Protein AF-A0A2X3EPP3-F1 (afdb_monomer_lite)

Sequence (94 aa):
MSPAVVSGINAIHWMENLIENHGPEALREASIYLEDIDPLMVKCCMIQLFHYFESRNTTPKTLSIVGIDTLSRRTKNIAYYAEKPPATAATVAA

pLDDT: mean 72.3, std 20.87, range [25.69, 92.75]

Structure (mmCIF, N/CA/C/O backbone):
data_AF-A0A2X3EPP3-F1
#
_entry.id   AF-A0A2X3EPP3-F1
#
loop_
_atom_site.group_PDB
_atom_site.id
_atom_site.type_symbol
_atom_site.label_atom_id
_atom_site.label_alt_id
_atom_site.label_comp_id
_atom_site.label_asym_id
_atom_site.label_entity_id
_atom_site.label_seq_id
_atom_site.pdbx_PDB_ins_code
_atom_site.Cartn_x
_atom_site.Cartn_y
_atom_site.Cartn_z
_atom_site.occupancy
_atom_site.B_iso_or_equiv
_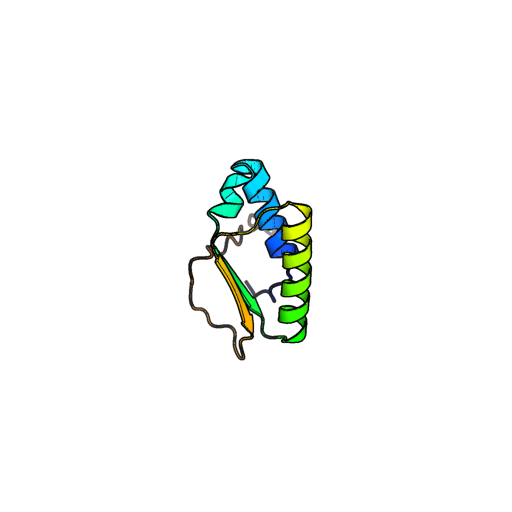atom_site.auth_seq_id
_atom_site.auth_comp_id
_atom_site.auth_asym_id
_atom_site.auth_atom_id
_atom_site.pdbx_PDB_model_num
ATOM 1 N N . MET A 1 1 ? -4.609 9.233 -20.147 1.00 29.89 1 MET A N 1
ATOM 2 C CA . MET A 1 1 ? -3.914 9.708 -18.936 1.00 29.89 1 MET A CA 1
ATOM 3 C C . MET A 1 1 ? -2.836 8.691 -18.611 1.00 29.89 1 MET A C 1
ATOM 5 O O . MET A 1 1 ? -3.131 7.503 -18.664 1.00 29.89 1 MET A O 1
ATOM 9 N N . SER A 1 2 ? -1.598 9.154 -18.455 1.00 25.69 2 SER A N 1
ATOM 10 C CA . SER A 1 2 ? -0.389 8.329 -18.375 1.00 25.69 2 SER A CA 1
ATOM 11 C C . SER A 1 2 ? -0.449 7.329 -17.212 1.00 25.69 2 SER A C 1
ATOM 13 O O . SER A 1 2 ? -0.961 7.693 -16.155 1.00 25.69 2 SER A O 1
ATOM 15 N N . PRO A 1 3 ? 0.071 6.103 -17.374 1.00 29.47 3 PRO A N 1
ATOM 16 C CA . PRO A 1 3 ? 0.311 5.195 -16.258 1.00 29.47 3 PRO A CA 1
ATOM 17 C C . PRO A 1 3 ? 1.194 5.909 -15.230 1.00 29.47 3 PRO A C 1
ATOM 19 O O . PRO A 1 3 ? 2.310 6.315 -15.551 1.00 29.47 3 PRO A O 1
ATOM 22 N N . ALA A 1 4 ? 0.664 6.161 -14.037 1.00 43.31 4 ALA A N 1
ATOM 23 C CA . ALA A 1 4 ? 1.428 6.798 -12.979 1.00 43.31 4 ALA A CA 1
ATOM 24 C C . ALA A 1 4 ? 2.158 5.708 -12.191 1.00 43.31 4 ALA A C 1
ATOM 26 O O . ALA A 1 4 ? 1.518 4.825 -11.627 1.00 43.31 4 ALA A O 1
ATOM 27 N N . VAL A 1 5 ? 3.488 5.799 -12.190 1.00 49.69 5 VAL A N 1
ATOM 28 C CA . VAL A 1 5 ? 4.405 5.192 -11.215 1.00 49.69 5 VAL A CA 1
ATOM 29 C C . VAL A 1 5 ? 3.766 5.295 -9.826 1.00 49.69 5 VAL A C 1
ATOM 31 O O . VAL A 1 5 ? 3.383 6.387 -9.387 1.00 49.69 5 VAL A O 1
ATOM 34 N N . VAL A 1 6 ? 3.549 4.154 -9.179 1.00 54.28 6 VAL A N 1
ATOM 35 C CA . VAL A 1 6 ? 2.812 4.075 -7.923 1.00 54.28 6 VAL A CA 1
ATOM 36 C C . VAL A 1 6 ? 3.743 4.477 -6.788 1.00 54.28 6 VAL A C 1
ATOM 38 O O . VAL A 1 6 ? 4.508 3.687 -6.248 1.00 54.28 6 VAL A O 1
ATOM 41 N N . SER A 1 7 ? 3.647 5.739 -6.383 1.00 68.62 7 SER A N 1
ATOM 42 C CA . SER A 1 7 ? 4.281 6.204 -5.153 1.00 68.62 7 SER A CA 1
ATOM 43 C C . SER A 1 7 ? 3.444 5.790 -3.939 1.00 68.62 7 SER A C 1
ATOM 45 O O . SER A 1 7 ? 2.229 6.014 -3.922 1.00 68.62 7 SER A O 1
ATOM 47 N N . GLY A 1 8 ? 4.082 5.240 -2.899 1.00 75.38 8 GLY A N 1
ATOM 48 C CA . GLY A 1 8 ? 3.408 4.823 -1.663 1.00 75.38 8 GLY A CA 1
ATOM 49 C C . GLY A 1 8 ? 2.619 5.947 -0.987 1.00 75.38 8 GLY A C 1
ATOM 50 O O . GLY A 1 8 ? 1.609 5.680 -0.341 1.00 75.38 8 GLY A O 1
ATOM 51 N N . ILE A 1 9 ? 2.980 7.212 -1.228 1.00 82.25 9 ILE A N 1
ATOM 52 C CA . ILE A 1 9 ? 2.222 8.372 -0.739 1.00 82.25 9 ILE A CA 1
ATOM 53 C C . ILE A 1 9 ? 0.801 8.460 -1.316 1.00 82.25 9 ILE A C 1
ATOM 55 O O . ILE A 1 9 ? -0.128 8.834 -0.607 1.00 82.25 9 ILE A O 1
ATOM 59 N N . ASN A 1 10 ? 0.600 8.070 -2.579 1.00 83.25 10 ASN A N 1
ATOM 60 C CA . ASN A 1 10 ? -0.722 8.110 -3.207 1.00 83.25 10 ASN A CA 1
ATOM 61 C C . ASN A 1 10 ? -1.639 7.048 -2.599 1.00 83.25 10 ASN A C 1
ATOM 63 O O . ASN A 1 10 ? -2.819 7.304 -2.371 1.00 83.25 10 ASN A O 1
ATOM 67 N N . ALA A 1 11 ? -1.080 5.874 -2.299 1.00 84.94 11 ALA A N 1
ATOM 68 C CA . ALA A 1 11 ? -1.798 4.833 -1.578 1.00 84.94 11 ALA A CA 1
ATOM 69 C C . ALA A 1 11 ? -2.160 5.297 -0.158 1.00 84.94 11 ALA A C 1
ATOM 71 O O . ALA A 1 11 ? -3.288 5.082 0.272 1.00 84.94 11 ALA A O 1
ATOM 72 N N . ILE A 1 12 ? -1.255 5.996 0.537 1.00 89.94 12 ILE A N 1
ATOM 73 C CA . ILE A 1 12 ? -1.532 6.573 1.861 1.00 89.94 12 ILE A CA 1
ATOM 74 C C . ILE A 1 12 ? -2.672 7.590 1.802 1.00 89.94 12 ILE A C 1
ATOM 76 O O . ILE A 1 12 ? -3.617 7.460 2.569 1.00 89.94 12 ILE A O 1
ATOM 80 N N . HIS A 1 13 ? -2.649 8.542 0.867 1.00 89.38 13 HIS A N 1
ATOM 81 C CA . HIS A 1 13 ? -3.746 9.508 0.727 1.00 89.38 13 HIS A CA 1
ATOM 82 C C . HIS A 1 13 ? -5.094 8.834 0.446 1.00 89.38 13 HIS A C 1
ATOM 84 O O . HIS 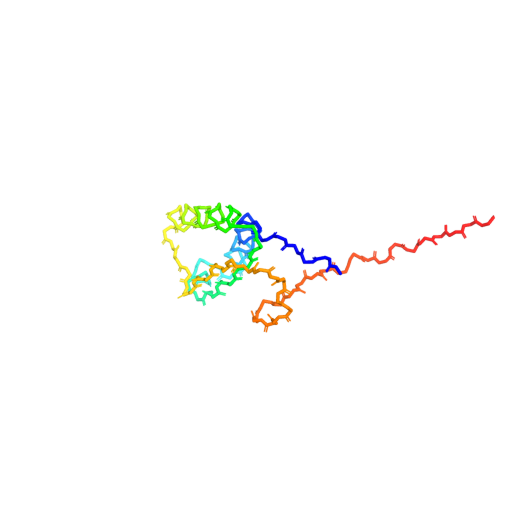A 1 13 ? -6.116 9.238 0.993 1.00 89.38 13 HIS A O 1
ATOM 90 N N . TRP A 1 14 ? -5.109 7.782 -0.376 1.00 89.06 14 TRP A N 1
ATOM 91 C CA . TRP A 1 14 ? -6.326 7.008 -0.600 1.00 89.06 14 TRP A CA 1
ATOM 92 C C . TRP A 1 14 ? -6.819 6.320 0.684 1.00 89.06 14 TRP A C 1
ATOM 94 O O . TRP A 1 14 ? -8.016 6.346 0.963 1.00 89.06 14 TRP A O 1
ATOM 104 N N . MET A 1 15 ? -5.914 5.747 1.486 1.00 89.19 15 MET A N 1
ATOM 105 C CA . MET A 1 15 ? -6.262 5.117 2.766 1.00 89.19 15 MET A CA 1
ATOM 106 C C . MET A 1 15 ? -6.758 6.130 3.801 1.00 89.19 15 MET A C 1
ATOM 108 O O . MET A 1 15 ? -7.717 5.837 4.506 1.00 89.19 15 MET A O 1
ATOM 112 N N . GLU A 1 16 ? -6.160 7.320 3.867 1.00 91.00 16 GLU A N 1
ATOM 113 C CA . GLU A 1 16 ? -6.649 8.413 4.716 1.00 91.00 16 GLU A CA 1
ATOM 114 C C . GLU A 1 16 ? -8.082 8.788 4.350 1.00 91.00 16 GLU A C 1
ATOM 116 O O . GLU A 1 16 ? -8.962 8.734 5.203 1.00 91.00 16 GLU A O 1
ATOM 121 N N . ASN A 1 17 ? -8.349 9.026 3.064 1.00 90.56 17 ASN A N 1
ATOM 122 C CA . ASN A 1 17 ? -9.701 9.317 2.592 1.00 90.56 17 ASN A CA 1
ATOM 123 C C . ASN A 1 17 ? -10.677 8.170 2.904 1.00 90.56 17 ASN A C 1
ATOM 125 O O . ASN A 1 17 ? -11.837 8.412 3.236 1.00 90.56 17 ASN A O 1
ATOM 129 N N . LEU A 1 18 ? -10.241 6.912 2.800 1.00 88.19 18 LEU A N 1
ATOM 130 C CA . LEU A 1 18 ? -11.069 5.758 3.154 1.00 88.19 18 LEU A CA 1
ATOM 131 C C . LEU A 1 18 ? -11.434 5.776 4.647 1.00 88.19 18 LEU A C 1
ATOM 133 O O . LEU A 1 18 ? -12.599 5.583 4.992 1.00 88.19 18 LEU A O 1
ATOM 137 N N . ILE A 1 19 ? -10.457 6.033 5.518 1.00 90.12 19 ILE A N 1
ATOM 138 C CA . ILE A 1 19 ? -10.655 6.099 6.970 1.00 90.12 19 ILE A CA 1
ATOM 139 C C . ILE A 1 19 ? -11.542 7.287 7.346 1.00 90.12 19 ILE A C 1
ATOM 141 O O . ILE A 1 19 ? -12.432 7.134 8.180 1.00 90.12 19 ILE A O 1
ATOM 145 N N . GLU A 1 20 ? -11.333 8.451 6.736 1.00 92.75 20 GLU A N 1
ATOM 146 C CA . GLU A 1 20 ? -12.138 9.649 6.988 1.00 92.75 20 GLU A CA 1
ATOM 147 C C . GLU A 1 20 ? -13.617 9.429 6.645 1.00 92.75 20 GLU A C 1
ATOM 149 O O . GLU A 1 20 ? -14.493 9.854 7.395 1.00 92.75 20 GLU A O 1
ATOM 154 N N . ASN A 1 21 ? -13.904 8.721 5.548 1.00 91.88 21 ASN A N 1
ATOM 155 C CA . ASN A 1 21 ? -15.274 8.530 5.065 1.00 91.88 21 ASN A CA 1
ATOM 156 C C . ASN A 1 21 ? -15.990 7.312 5.669 1.00 91.88 21 ASN A C 1
ATOM 158 O O . ASN A 1 21 ? -17.213 7.327 5.811 1.00 91.88 21 ASN A O 1
ATOM 162 N N . HIS A 1 22 ? -15.258 6.245 6.001 1.00 90.75 22 HIS A N 1
ATOM 163 C CA . HIS A 1 22 ? -15.841 4.949 6.381 1.00 90.75 22 HIS A CA 1
ATOM 164 C C . HIS A 1 22 ? -15.354 4.418 7.736 1.00 90.75 22 HIS A C 1
ATOM 166 O O . HIS A 1 22 ? -15.799 3.364 8.191 1.00 90.75 22 HIS A O 1
ATOM 172 N N . GLY A 1 23 ? -14.471 5.155 8.405 1.00 88.12 23 GLY A N 1
ATOM 173 C CA . GLY A 1 23 ? -13.891 4.790 9.687 1.00 88.12 23 GLY A CA 1
ATOM 174 C C . GLY A 1 23 ? -12.691 3.835 9.582 1.00 88.12 23 GLY A C 1
ATOM 175 O O . GLY A 1 23 ? -12.394 3.287 8.519 1.00 88.12 23 GLY A O 1
ATOM 176 N N . PRO A 1 24 ? -11.983 3.600 10.703 1.00 86.50 24 PRO A N 1
ATOM 177 C CA . PRO A 1 24 ? -10.732 2.834 10.716 1.00 86.50 24 PRO A CA 1
ATOM 178 C C . PRO A 1 24 ? -10.877 1.363 10.302 1.00 86.50 24 PRO A C 1
ATOM 180 O O . PRO A 1 24 ? -9.943 0.781 9.750 1.00 86.50 24 PRO A O 1
ATOM 183 N N . GLU A 1 25 ? -12.042 0.758 10.550 1.00 89.00 25 GLU A N 1
ATOM 184 C CA . GLU A 1 25 ? -12.302 -0.6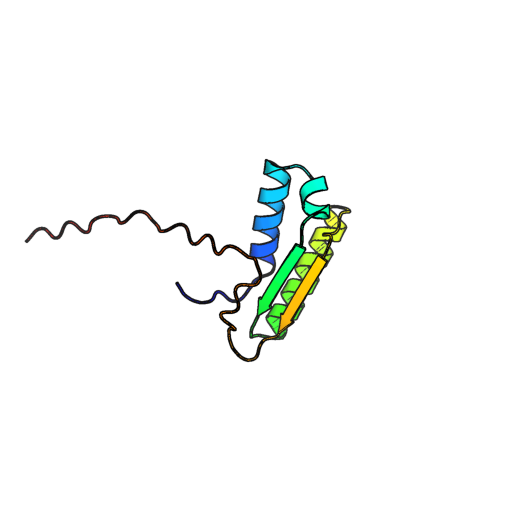43 10.196 1.00 89.00 25 GLU A CA 1
ATOM 185 C C . GLU A 1 25 ? -12.388 -0.850 8.677 1.00 89.00 25 GLU A C 1
ATOM 187 O O . GLU A 1 25 ? -12.041 -1.924 8.191 1.00 89.00 25 GLU A O 1
ATOM 192 N N . ALA A 1 26 ? -12.732 0.186 7.902 1.00 89.00 26 ALA A N 1
ATOM 193 C CA . ALA A 1 26 ? -12.770 0.098 6.442 1.00 89.00 26 ALA A CA 1
ATOM 194 C C . ALA A 1 26 ? -11.397 -0.245 5.844 1.00 89.00 26 ALA A C 1
ATOM 196 O O . ALA A 1 26 ? -11.308 -0.976 4.856 1.00 89.00 26 ALA A O 1
ATOM 197 N N . LEU A 1 27 ? -10.309 0.216 6.474 1.00 88.69 27 LEU A N 1
ATOM 198 C CA . LEU A 1 27 ? -8.961 -0.154 6.053 1.00 88.69 27 LEU A CA 1
ATOM 199 C C . LEU A 1 27 ? -8.700 -1.651 6.263 1.00 88.69 27 LEU A C 1
ATOM 201 O O . LEU A 1 27 ? -8.087 -2.273 5.402 1.00 88.69 27 LEU A O 1
ATOM 205 N N . ARG A 1 28 ? -9.211 -2.258 7.342 1.00 89.88 28 ARG A N 1
ATOM 206 C CA . ARG A 1 28 ? -9.046 -3.700 7.605 1.00 89.88 28 ARG A CA 1
ATOM 207 C C . ARG A 1 28 ? -9.751 -4.576 6.585 1.00 89.88 28 ARG A C 1
ATOM 209 O O . ARG A 1 28 ? -9.327 -5.704 6.363 1.00 89.88 28 ARG A O 1
ATOM 216 N N . GLU A 1 29 ? -10.796 -4.067 5.948 1.00 89.44 29 GLU A N 1
ATOM 217 C CA . GLU A 1 29 ? -11.521 -4.768 4.888 1.00 89.44 29 GLU A CA 1
ATOM 218 C C . GLU A 1 29 ? -10.916 -4.527 3.495 1.00 89.44 29 GLU A C 1
ATOM 220 O O . GLU A 1 29 ? -11.176 -5.291 2.558 1.00 89.44 29 GLU A O 1
ATOM 225 N N . ALA A 1 30 ? -10.065 -3.507 3.354 1.00 84.62 30 ALA A N 1
ATOM 226 C CA . ALA A 1 30 ? -9.483 -3.108 2.083 1.00 84.62 30 ALA A CA 1
ATOM 227 C C . ALA A 1 30 ? -8.482 -4.136 1.533 1.00 84.62 30 ALA A C 1
ATOM 229 O O . ALA A 1 30 ? -7.703 -4.758 2.260 1.00 84.62 30 ALA A O 1
ATOM 230 N N . SER A 1 31 ? -8.475 -4.279 0.207 1.00 86.56 31 SER A N 1
ATOM 231 C CA . SER A 1 31 ? -7.473 -5.048 -0.537 1.00 86.56 31 SER A CA 1
ATOM 232 C C . SER A 1 31 ? -6.702 -4.108 -1.458 1.00 86.56 31 SER A C 1
ATOM 234 O O . SER A 1 31 ? -7.280 -3.512 -2.365 1.00 86.56 31 SER A O 1
ATOM 236 N N . ILE A 1 32 ? -5.405 -3.962 -1.204 1.00 85.12 32 ILE A N 1
ATOM 237 C CA . ILE A 1 32 ? -4.538 -2.968 -1.836 1.00 85.12 32 ILE A CA 1
ATOM 238 C C . ILE A 1 32 ? -3.603 -3.672 -2.819 1.00 85.12 32 ILE A C 1
ATOM 240 O O . ILE A 1 32 ? -2.861 -4.581 -2.443 1.00 85.12 32 ILE A O 1
ATOM 244 N N . TYR A 1 33 ? -3.625 -3.224 -4.074 1.00 84.44 33 TYR A N 1
ATOM 245 C CA . TYR A 1 33 ? -2.785 -3.740 -5.154 1.00 84.44 33 TYR A CA 1
ATOM 246 C C . TYR A 1 33 ? -2.018 -2.590 -5.800 1.00 84.44 33 TYR A C 1
ATOM 248 O O . TYR A 1 33 ? -2.614 -1.634 -6.275 1.00 84.44 33 TYR A O 1
ATOM 256 N N . LEU A 1 34 ? -0.696 -2.662 -5.818 1.00 82.38 34 LEU A N 1
ATOM 257 C CA . LEU A 1 34 ? 0.168 -1.609 -6.338 1.00 82.38 34 LEU A CA 1
ATOM 258 C C . LEU A 1 34 ? 1.148 -2.232 -7.330 1.00 82.38 34 LEU A C 1
ATOM 260 O O . LEU A 1 34 ? 1.671 -3.320 -7.090 1.00 82.38 34 LEU A O 1
ATOM 264 N N . GLU A 1 35 ? 1.381 -1.561 -8.453 1.00 80.62 35 GLU A N 1
ATOM 265 C CA . GLU A 1 35 ? 2.310 -2.013 -9.488 1.00 80.62 35 GLU A CA 1
ATOM 266 C C . GLU A 1 35 ? 3.263 -0.868 -9.833 1.00 80.62 35 GLU A C 1
ATOM 268 O O . GLU A 1 35 ? 2.818 0.259 -10.046 1.00 80.62 35 GLU A O 1
ATOM 273 N N . ASP A 1 36 ? 4.563 -1.146 -9.890 1.00 80.00 36 ASP A N 1
ATOM 274 C CA . ASP A 1 36 ? 5.559 -0.166 -10.328 1.00 80.00 36 ASP A CA 1
ATOM 275 C C . ASP A 1 36 ? 6.607 -0.818 -11.234 1.00 80.00 36 ASP A C 1
ATOM 277 O O . ASP A 1 36 ? 6.914 -2.001 -11.088 1.00 80.00 36 ASP A O 1
ATOM 281 N N . ILE A 1 37 ? 7.138 -0.053 -12.187 1.00 80.50 37 ILE A N 1
ATOM 282 C CA . ILE A 1 37 ? 8.206 -0.517 -13.077 1.00 80.50 37 ILE A CA 1
ATOM 283 C C . ILE A 1 37 ? 9.561 -0.422 -12.386 1.00 80.50 37 ILE A C 1
ATOM 285 O O . ILE A 1 37 ? 10.435 -1.250 -12.627 1.00 80.50 37 ILE A O 1
ATOM 289 N N . ASP A 1 38 ? 9.747 0.579 -11.525 1.00 82.00 38 ASP A N 1
ATOM 290 C CA . ASP A 1 38 ? 11.023 0.790 -10.860 1.00 82.00 38 ASP A CA 1
ATOM 291 C C . ASP A 1 38 ? 11.111 -0.065 -9.577 1.00 82.00 38 ASP A C 1
ATOM 293 O O . ASP A 1 38 ? 10.363 0.165 -8.617 1.00 82.00 38 ASP A O 1
ATOM 297 N N . PRO A 1 39 ? 12.051 -1.030 -9.491 1.00 82.50 39 PRO A N 1
ATOM 298 C CA . PRO A 1 39 ? 12.231 -1.850 -8.296 1.00 82.50 39 PRO A CA 1
ATOM 299 C C . PRO A 1 39 ? 12.583 -1.043 -7.039 1.00 82.50 39 PRO A C 1
ATOM 301 O O . PRO A 1 39 ? 12.311 -1.495 -5.923 1.00 82.50 39 PRO A O 1
ATOM 304 N N . LEU A 1 40 ? 13.209 0.130 -7.185 1.00 84.56 40 LEU A N 1
ATOM 305 C CA . LEU A 1 40 ? 13.459 1.039 -6.070 1.00 84.56 40 LEU A CA 1
ATOM 306 C C . LEU A 1 40 ? 12.143 1.624 -5.555 1.00 84.56 40 LEU A C 1
ATOM 308 O O . LEU A 1 40 ? 11.927 1.651 -4.345 1.00 84.56 40 LEU A O 1
ATOM 312 N N . MET A 1 41 ? 11.240 2.016 -6.454 1.00 83.69 41 MET A N 1
ATOM 313 C CA . MET A 1 41 ? 9.934 2.566 -6.089 1.00 83.69 41 MET A CA 1
ATOM 314 C C . MET A 1 41 ? 9.051 1.524 -5.403 1.00 83.69 41 MET A C 1
ATOM 316 O O . MET A 1 41 ? 8.430 1.842 -4.390 1.00 83.69 41 MET A O 1
ATOM 320 N N . VAL A 1 42 ? 9.092 0.261 -5.845 1.00 84.31 42 VAL A N 1
ATOM 321 C CA . VAL A 1 42 ? 8.442 -0.864 -5.144 1.00 84.31 42 VAL A CA 1
ATOM 322 C C . VAL A 1 42 ? 8.916 -0.956 -3.689 1.00 84.31 42 VAL A C 1
ATOM 324 O O . VAL A 1 42 ? 8.101 -1.045 -2.768 1.00 84.31 42 VAL A O 1
ATOM 327 N N . LYS A 1 43 ? 10.234 -0.895 -3.458 1.00 84.62 43 LYS A N 1
ATOM 328 C CA . LYS A 1 43 ? 10.819 -0.972 -2.107 1.00 84.62 43 LYS A CA 1
ATOM 329 C C . LYS A 1 43 ? 10.460 0.243 -1.255 1.00 84.62 43 LYS A C 1
ATOM 331 O O . LYS A 1 43 ? 10.073 0.079 -0.101 1.00 84.62 43 LYS A O 1
ATOM 336 N N . CYS A 1 44 ? 10.558 1.447 -1.818 1.00 86.06 44 CYS A N 1
ATOM 337 C CA . CYS A 1 44 ? 10.174 2.682 -1.137 1.00 86.06 44 CYS A CA 1
ATOM 338 C C . CYS A 1 44 ? 8.694 2.654 -0.738 1.00 86.06 44 CYS A C 1
ATOM 340 O O . CYS A 1 44 ? 8.364 2.949 0.409 1.00 86.06 44 CYS A O 1
ATOM 342 N N . CYS A 1 45 ? 7.819 2.226 -1.65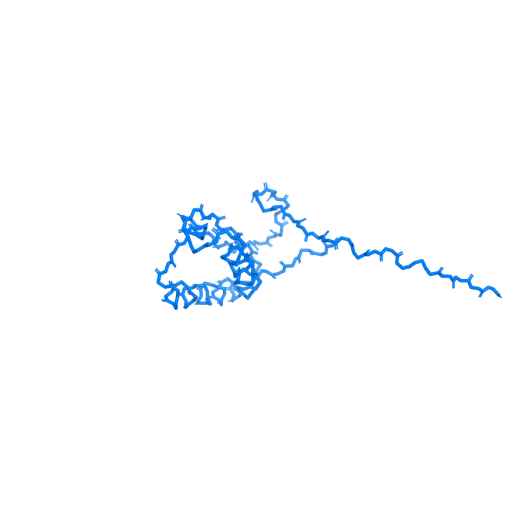1 1.00 86.81 45 CYS A N 1
ATOM 343 C CA . CYS A 1 45 ? 6.393 2.070 -1.398 1.00 86.81 45 CYS A CA 1
ATOM 344 C C . CYS A 1 45 ? 6.133 1.073 -0.263 1.00 86.81 45 CYS A C 1
ATOM 346 O O . CYS A 1 45 ? 5.338 1.352 0.631 1.00 86.81 45 CYS A O 1
ATOM 348 N N . MET A 1 46 ? 6.827 -0.067 -0.261 1.00 89.00 46 MET A N 1
ATOM 349 C CA . MET A 1 46 ? 6.699 -1.068 0.798 1.00 89.00 46 MET A CA 1
ATOM 350 C C . MET A 1 46 ? 7.052 -0.492 2.177 1.00 89.00 46 MET A C 1
ATOM 352 O O . MET A 1 46 ? 6.280 -0.647 3.120 1.00 89.00 46 MET A O 1
ATOM 356 N N . ILE A 1 47 ? 8.182 0.215 2.286 1.00 90.25 47 ILE A N 1
ATOM 357 C CA . ILE A 1 47 ? 8.631 0.835 3.543 1.00 90.25 47 ILE A CA 1
ATOM 358 C C . ILE A 1 47 ? 7.625 1.890 4.023 1.00 90.25 47 ILE A C 1
ATOM 360 O O . ILE A 1 47 ? 7.229 1.882 5.187 1.00 90.25 47 ILE A O 1
ATOM 364 N N . GLN A 1 48 ? 7.172 2.770 3.125 1.00 90.25 48 GLN A N 1
ATOM 365 C CA . GLN A 1 48 ? 6.190 3.812 3.446 1.00 90.25 48 GLN A CA 1
ATOM 366 C C . GLN A 1 48 ? 4.884 3.221 3.986 1.00 90.25 48 GLN A C 1
ATOM 368 O O . GLN A 1 48 ? 4.355 3.704 4.986 1.00 90.25 48 GLN A O 1
ATOM 373 N N . LEU A 1 49 ? 4.383 2.159 3.352 1.00 90.75 49 LEU A N 1
ATOM 374 C CA . LEU A 1 49 ? 3.139 1.512 3.756 1.00 90.75 49 LEU A CA 1
ATOM 375 C C . LEU A 1 49 ? 3.277 0.765 5.081 1.00 90.75 49 LEU A C 1
ATOM 377 O O . LEU A 1 49 ? 2.377 0.848 5.909 1.00 90.75 49 LEU A O 1
ATOM 381 N N . PHE A 1 50 ? 4.400 0.088 5.332 1.00 91.19 50 PHE A N 1
ATOM 382 C CA . PHE A 1 50 ? 4.611 -0.561 6.626 1.00 91.19 50 PHE A CA 1
ATOM 383 C C . PHE A 1 50 ? 4.677 0.441 7.774 1.00 91.19 50 PHE A C 1
ATOM 385 O O . PHE A 1 50 ? 3.964 0.263 8.759 1.00 91.19 50 PHE A O 1
ATOM 392 N N . HIS A 1 51 ? 5.426 1.534 7.616 1.00 91.81 51 HIS A N 1
ATOM 393 C CA . HIS A 1 51 ? 5.432 2.601 8.617 1.00 91.81 51 HIS A CA 1
ATOM 394 C C . HIS A 1 51 ? 4.040 3.193 8.840 1.00 91.81 51 HIS A C 1
ATOM 396 O O . HIS A 1 51 ? 3.657 3.477 9.974 1.00 91.81 51 HIS A O 1
ATOM 402 N N . TYR A 1 52 ? 3.258 3.343 7.771 1.00 91.25 52 TYR A N 1
ATOM 403 C CA . TYR A 1 52 ? 1.882 3.802 7.873 1.00 91.25 52 TYR A CA 1
ATOM 404 C C . TYR A 1 52 ? 1.006 2.849 8.706 1.00 91.25 52 TYR A C 1
ATOM 406 O O . TYR A 1 52 ? 0.354 3.287 9.656 1.00 91.25 52 TYR A O 1
ATOM 414 N N . PHE A 1 53 ? 1.028 1.548 8.410 1.00 91.75 53 PHE A N 1
ATOM 415 C CA . PHE A 1 53 ? 0.243 0.545 9.139 1.00 91.75 53 PHE A CA 1
ATOM 416 C C . PHE A 1 53 ? 0.644 0.430 10.610 1.00 91.75 53 PHE A C 1
ATOM 418 O O . PHE A 1 53 ? -0.228 0.354 11.478 1.00 91.75 53 PHE A O 1
ATOM 425 N N . GLU A 1 54 ? 1.944 0.495 10.903 1.00 92.38 54 GLU A N 1
ATOM 426 C CA . GLU A 1 54 ? 2.452 0.553 12.275 1.00 92.38 54 GLU A CA 1
ATOM 427 C C . GLU A 1 54 ? 1.935 1.797 13.006 1.00 92.38 54 GLU A C 1
ATOM 429 O O . GLU A 1 54 ? 1.408 1.684 14.112 1.00 92.38 54 GLU A O 1
ATOM 434 N N . SER A 1 55 ? 1.996 2.974 12.371 1.00 91.69 55 SER A N 1
ATOM 435 C CA . SER A 1 55 ? 1.533 4.233 12.976 1.00 91.69 55 SER A CA 1
ATOM 436 C C . SER A 1 55 ? 0.035 4.241 13.309 1.00 91.69 55 SER A C 1
ATOM 438 O O . SER A 1 55 ? -0.390 4.904 14.253 1.00 91.69 55 SER A O 1
ATOM 440 N N . ARG A 1 56 ? -0.772 3.490 12.551 1.00 86.62 56 ARG A N 1
ATOM 441 C CA . ARG A 1 56 ? -2.230 3.399 12.712 1.00 86.62 56 ARG A CA 1
ATOM 442 C C . ARG A 1 56 ? -2.676 2.173 13.513 1.00 86.62 56 ARG A C 1
ATOM 444 O O . ARG A 1 56 ? -3.872 2.023 13.756 1.00 86.62 56 ARG A O 1
ATOM 451 N N . ASN A 1 57 ? -1.742 1.303 13.910 1.00 90.25 57 ASN A N 1
ATOM 452 C CA . ASN A 1 57 ? -2.006 0.010 14.546 1.00 90.25 57 ASN A CA 1
ATOM 453 C C . ASN A 1 57 ? -3.095 -0.807 13.814 1.00 90.25 57 ASN A C 1
ATOM 455 O O . ASN A 1 57 ? -3.994 -1.396 14.421 1.00 90.25 57 ASN A O 1
ATOM 459 N N . THR A 1 58 ? -3.057 -0.786 12.480 1.00 86.19 58 THR A N 1
ATOM 460 C CA . THR A 1 58 ? -4.051 -1.449 11.633 1.00 86.19 58 THR A CA 1
ATOM 461 C C . THR A 1 58 ? -3.421 -1.892 10.320 1.00 86.19 58 THR A C 1
ATOM 463 O O . THR A 1 58 ? -2.514 -1.243 9.807 1.00 86.19 58 THR A O 1
ATOM 466 N N . THR A 1 59 ? -3.900 -3.006 9.773 1.00 88.62 59 THR A N 1
ATOM 467 C CA . THR A 1 59 ? -3.396 -3.587 8.524 1.00 88.62 59 THR A CA 1
ATOM 468 C C . THR A 1 59 ? -4.560 -3.900 7.589 1.00 88.62 59 THR A C 1
ATOM 470 O O . THR A 1 59 ? -5.646 -4.234 8.070 1.00 88.62 59 THR A O 1
ATOM 473 N N . PRO A 1 60 ? -4.367 -3.783 6.265 1.00 89.56 60 PRO A N 1
ATOM 474 C CA . PRO A 1 60 ? -5.393 -4.136 5.302 1.00 89.56 60 PRO A CA 1
ATOM 475 C C . PRO A 1 60 ? -5.567 -5.651 5.220 1.00 89.56 60 PRO A C 1
ATOM 477 O O . PRO 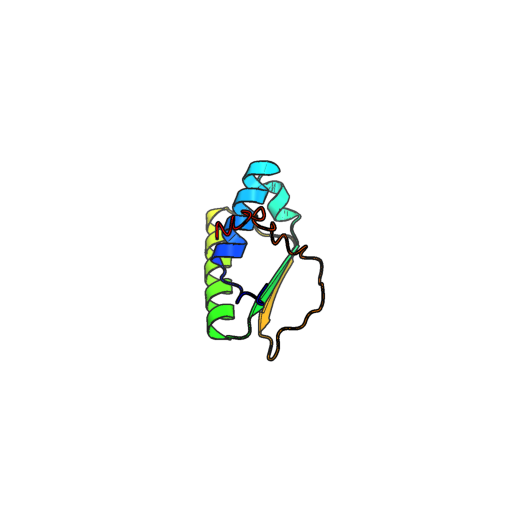A 1 60 ? -4.638 -6.412 5.497 1.00 89.56 60 PRO A O 1
ATOM 480 N N . LYS A 1 61 ? -6.734 -6.096 4.746 1.00 88.94 61 LYS A N 1
ATOM 481 C CA . LYS A 1 61 ? -7.015 -7.517 4.498 1.00 88.94 61 LYS A CA 1
ATOM 482 C C . LYS A 1 61 ? -5.985 -8.143 3.568 1.00 88.94 61 LYS A C 1
ATOM 484 O O . LYS A 1 61 ? -5.635 -9.315 3.692 1.00 88.94 61 LYS A O 1
ATOM 489 N N . THR A 1 62 ? -5.558 -7.392 2.561 1.00 86.81 62 THR A N 1
ATOM 490 C CA . THR A 1 62 ? -4.584 -7.856 1.577 1.00 86.81 62 THR A CA 1
ATOM 491 C C . THR A 1 62 ? -3.752 -6.685 1.087 1.00 86.81 62 THR A C 1
ATOM 493 O O . THR A 1 62 ? -4.287 -5.620 0.788 1.00 86.81 62 THR A O 1
ATOM 496 N N . LEU A 1 63 ? -2.444 -6.907 0.968 1.00 86.81 63 LEU A N 1
ATOM 497 C CA . LEU A 1 63 ? -1.500 -5.996 0.337 1.00 86.81 63 LEU A CA 1
ATOM 498 C C . LEU A 1 63 ? -0.675 -6.773 -0.688 1.00 86.81 63 LEU A C 1
ATOM 500 O O . LEU A 1 63 ? -0.089 -7.807 -0.370 1.00 86.81 63 LEU A O 1
ATOM 504 N N . SER A 1 64 ? -0.604 -6.258 -1.908 1.00 84.38 64 SER A N 1
ATOM 505 C CA . SER A 1 64 ? 0.260 -6.776 -2.962 1.00 84.38 64 SER A CA 1
ATOM 506 C C . SER A 1 64 ? 0.938 -5.613 -3.668 1.00 84.38 64 SER A C 1
ATOM 508 O O . SER A 1 64 ? 0.264 -4.719 -4.169 1.00 84.38 64 SER A O 1
ATOM 510 N N . ILE A 1 65 ? 2.269 -5.623 -3.695 1.00 83.50 65 ILE A N 1
ATOM 511 C CA . ILE A 1 65 ? 3.084 -4.637 -4.408 1.00 83.50 65 ILE A CA 1
ATOM 512 C C . ILE A 1 65 ? 3.957 -5.418 -5.382 1.00 83.50 65 ILE A C 1
ATOM 514 O O . ILE A 1 65 ? 4.723 -6.285 -4.959 1.00 83.50 65 ILE A O 1
ATOM 518 N N . VAL A 1 66 ? 3.806 -5.164 -6.678 1.00 81.00 66 VAL A N 1
ATOM 519 C CA . VAL A 1 66 ? 4.418 -5.981 -7.729 1.00 81.00 66 VAL A CA 1
ATOM 520 C C . VAL A 1 66 ? 5.291 -5.112 -8.623 1.00 81.00 66 VAL A C 1
ATOM 522 O O . VAL A 1 66 ? 4.836 -4.115 -9.176 1.00 81.00 66 VAL A O 1
ATOM 525 N N . GLY A 1 67 ? 6.551 -5.520 -8.774 1.00 80.69 67 GLY A N 1
ATOM 526 C CA . GLY A 1 67 ? 7.427 -4.994 -9.815 1.00 80.69 67 GLY A CA 1
ATOM 527 C C . GLY A 1 67 ? 7.004 -5.542 -11.175 1.00 80.69 67 GLY A C 1
ATOM 528 O O . GLY A 1 67 ? 6.840 -6.755 -11.315 1.00 80.69 67 GLY A O 1
ATOM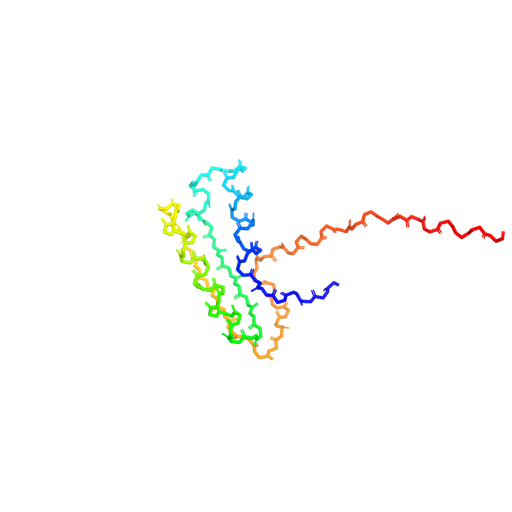 529 N N . ILE A 1 68 ? 6.808 -4.669 -12.158 1.00 77.19 68 ILE A N 1
ATOM 530 C CA . ILE A 1 68 ? 6.342 -5.036 -13.498 1.00 77.19 68 ILE A CA 1
ATOM 531 C C . ILE A 1 68 ? 7.312 -4.550 -14.576 1.00 77.19 68 ILE A C 1
ATOM 533 O O . ILE A 1 68 ? 7.683 -3.387 -14.614 1.00 77.19 68 ILE A O 1
ATOM 537 N N . ASP A 1 69 ? 7.668 -5.414 -15.524 1.00 70.12 69 ASP A N 1
ATOM 538 C CA . ASP A 1 69 ? 8.562 -5.018 -16.627 1.00 70.12 69 ASP A CA 1
ATOM 539 C C . ASP A 1 69 ? 7.858 -4.118 -17.659 1.00 70.12 69 ASP A C 1
ATOM 541 O O . ASP A 1 69 ? 8.488 -3.379 -18.414 1.00 70.12 69 ASP A O 1
ATOM 545 N N . THR A 1 70 ? 6.524 -4.179 -17.707 1.00 61.38 70 THR A N 1
ATOM 546 C CA . THR A 1 70 ? 5.671 -3.350 -18.564 1.00 61.38 70 THR A CA 1
ATOM 547 C C . THR A 1 70 ? 4.352 -3.058 -17.855 1.00 61.38 70 THR A C 1
ATOM 549 O O . THR A 1 70 ? 3.819 -3.911 -17.147 1.00 61.38 70 THR A O 1
ATOM 552 N N . LEU A 1 71 ? 3.798 -1.858 -18.057 1.00 59.53 71 LEU A N 1
ATOM 553 C CA . LEU A 1 71 ? 2.506 -1.450 -17.493 1.00 59.53 71 LEU A CA 1
ATOM 554 C C . LEU A 1 71 ? 1.382 -2.319 -18.039 1.00 59.53 71 LEU A C 1
ATOM 556 O O . LEU A 1 71 ? 0.843 -2.086 -19.125 1.00 59.53 71 LEU A O 1
ATOM 560 N N . SER A 1 72 ? 1.033 -3.343 -17.269 1.00 52.91 72 SER A N 1
ATOM 561 C CA . SER A 1 72 ? -0.049 -4.238 -17.617 1.00 52.91 72 SER A CA 1
ATOM 562 C C . SER A 1 72 ? -1.364 -3.471 -17.451 1.00 52.91 72 SER A C 1
ATOM 564 O O . SER A 1 72 ? -1.751 -3.078 -16.358 1.00 52.91 72 SER A O 1
ATOM 566 N N . ARG A 1 73 ? -2.097 -3.231 -18.545 1.00 53.09 73 ARG A N 1
ATOM 567 C CA . ARG A 1 73 ? -3.459 -2.653 -18.508 1.00 53.09 73 ARG A CA 1
ATOM 568 C C . ARG A 1 73 ? -4.490 -3.608 -17.875 1.00 53.09 73 ARG A C 1
ATOM 570 O O . ARG A 1 73 ? -5.680 -3.498 -18.167 1.00 53.09 73 ARG A O 1
ATOM 577 N N . ARG A 1 74 ? -4.072 -4.602 -17.079 1.00 48.16 74 ARG A N 1
ATOM 578 C CA . ARG A 1 74 ? -5.002 -5.512 -16.408 1.00 48.16 74 ARG A CA 1
ATOM 579 C C . ARG A 1 74 ? -5.677 -4.742 -15.284 1.00 48.16 74 ARG A C 1
ATOM 581 O O . ARG A 1 74 ? -5.099 -4.518 -14.230 1.00 48.16 74 ARG A O 1
ATOM 588 N N . THR A 1 75 ? -6.930 -4.381 -15.519 1.00 47.66 75 THR A N 1
ATOM 589 C CA . THR A 1 75 ? -7.885 -3.881 -14.532 1.00 47.66 75 THR A CA 1
ATOM 590 C C . THR A 1 75 ? -8.100 -4.917 -13.423 1.00 47.66 75 THR A C 1
ATOM 592 O O . THR A 1 75 ? -9.070 -5.668 -13.423 1.00 47.66 75 THR A O 1
ATOM 595 N N . LYS A 1 76 ? -7.183 -4.980 -12.455 1.00 45.91 76 LYS A N 1
ATOM 596 C CA . LYS A 1 76 ? -7.388 -5.677 -11.181 1.00 45.91 76 LYS A CA 1
ATOM 597 C C . LYS A 1 76 ? -8.043 -4.707 -10.198 1.00 45.91 76 LYS A C 1
ATOM 599 O O . LYS A 1 76 ? -7.367 -4.141 -9.354 1.00 45.91 76 LYS A O 1
ATOM 604 N N . ASN A 1 77 ? -9.348 -4.485 -10.358 1.00 41.41 77 ASN A N 1
ATOM 605 C CA . ASN A 1 77 ? -10.265 -3.888 -9.369 1.00 41.41 77 ASN A CA 1
ATOM 606 C C . ASN A 1 77 ? -9.887 -2.553 -8.689 1.00 41.41 77 ASN A C 1
ATOM 608 O O . ASN A 1 77 ? -10.579 -2.143 -7.763 1.00 41.41 77 ASN A O 1
ATOM 612 N N . ILE A 1 78 ? -8.875 -1.825 -9.160 1.00 45.75 78 ILE A N 1
ATOM 613 C CA . ILE A 1 78 ? -8.662 -0.425 -8.787 1.00 45.75 78 ILE A CA 1
ATOM 614 C C . ILE A 1 78 ? -9.332 0.409 -9.866 1.00 45.75 78 ILE A C 1
ATOM 616 O O . ILE A 1 78 ? -8.833 0.543 -10.985 1.00 45.75 78 ILE A O 1
ATOM 620 N N . ALA A 1 79 ? -10.529 0.897 -9.547 1.00 39.31 79 ALA A N 1
ATOM 621 C CA . ALA A 1 79 ? -11.210 1.883 -10.362 1.00 39.31 79 ALA A CA 1
ATOM 622 C C . ALA A 1 79 ? -10.314 3.125 -10.429 1.00 39.31 79 ALA A C 1
ATOM 624 O O . ALA A 1 79 ? -10.151 3.853 -9.452 1.00 39.31 79 ALA A O 1
ATOM 625 N N . TYR A 1 80 ? -9.689 3.328 -11.586 1.00 43.12 80 TYR A N 1
ATOM 626 C CA . TYR A 1 80 ? -8.962 4.541 -11.916 1.00 43.12 80 TYR A CA 1
ATOM 627 C C . TYR A 1 80 ? -9.958 5.707 -11.939 1.00 43.12 80 TYR A C 1
ATOM 629 O O . TYR A 1 80 ? -10.534 6.014 -12.982 1.00 43.12 80 TYR A O 1
ATOM 637 N N . TYR A 1 81 ? -10.171 6.371 -10.804 1.00 40.19 81 TYR A N 1
ATOM 638 C CA . TYR A 1 81 ? -10.800 7.688 -10.785 1.00 40.19 81 TYR A CA 1
ATOM 639 C C . TYR A 1 81 ? -9.769 8.713 -11.262 1.00 40.19 81 TYR A C 1
ATOM 641 O O . TYR A 1 81 ? -9.146 9.423 -10.482 1.00 40.19 81 TYR A O 1
ATOM 649 N N . ALA A 1 82 ? -9.559 8.774 -12.576 1.00 39.34 82 ALA A N 1
ATOM 650 C CA . ALA A 1 82 ? -9.133 10.024 -13.177 1.00 39.34 82 ALA A CA 1
ATOM 651 C C . ALA A 1 82 ? -10.388 10.900 -13.241 1.00 39.34 82 ALA A C 1
ATOM 653 O O . ALA A 1 82 ? -11.163 10.796 -14.194 1.00 39.34 82 ALA A O 1
ATOM 654 N N . GLU A 1 83 ? -10.632 11.717 -12.214 1.00 37.06 83 GLU A N 1
ATOM 655 C CA . GLU A 1 83 ? -11.573 12.821 -12.372 1.00 37.06 83 GLU A CA 1
ATOM 656 C C . GLU A 1 83 ? -11.096 13.655 -13.561 1.00 37.06 83 GLU A C 1
ATOM 658 O O . GLU A 1 83 ? -9.979 14.177 -13.593 1.00 37.06 83 GLU A O 1
ATOM 663 N N . LYS A 1 84 ? -11.927 13.695 -14.602 1.00 38.44 84 LYS A N 1
ATOM 664 C CA . LYS A 1 84 ? -11.706 14.544 -15.762 1.00 38.44 84 LYS A CA 1
ATOM 665 C C . LYS A 1 84 ? -11.734 15.986 -15.243 1.00 38.44 84 LYS A C 1
ATOM 667 O O . LYS A 1 84 ? -12.791 16.387 -14.752 1.00 38.44 84 LYS A O 1
ATOM 672 N N . PRO A 1 85 ? -10.649 16.778 -15.349 1.00 38.97 85 PRO A N 1
ATOM 673 C CA . PRO A 1 85 ? -10.758 18.200 -15.060 1.00 38.97 85 PRO A CA 1
ATOM 674 C C . PRO A 1 85 ? -11.858 18.767 -15.970 1.00 38.97 85 PRO A C 1
ATOM 676 O O . PRO A 1 85 ? -11.921 18.380 -17.148 1.00 38.97 85 PRO A O 1
ATOM 679 N N . PRO A 1 86 ? -12.771 19.611 -15.454 1.00 41.28 86 PRO A N 1
ATOM 680 C CA . PRO A 1 86 ? -13.812 20.190 -16.284 1.00 41.28 86 PRO A CA 1
ATOM 681 C C . PRO A 1 86 ? -13.138 20.880 -17.468 1.00 41.28 86 PRO A C 1
ATOM 683 O O . PRO A 1 86 ? -12.124 21.559 -17.312 1.00 41.28 86 PRO A O 1
ATOM 686 N N . ALA A 1 87 ? -13.656 20.628 -18.668 1.00 49.88 87 ALA A N 1
ATOM 687 C CA . ALA A 1 87 ? -13.136 21.230 -19.880 1.00 49.88 87 ALA A CA 1
ATOM 688 C C . ALA A 1 87 ? -13.327 22.747 -19.776 1.00 49.88 87 ALA A C 1
ATOM 690 O O . ALA A 1 87 ? -14.410 23.257 -20.055 1.00 49.88 87 ALA A O 1
ATOM 691 N N . THR A 1 88 ? -12.291 23.467 -19.349 1.00 45.59 88 THR A N 1
ATOM 692 C CA . THR A 1 88 ? -12.244 24.917 -19.494 1.00 45.59 88 THR A CA 1
ATOM 693 C C . THR A 1 88 ? -12.226 25.182 -20.990 1.00 45.59 88 THR A C 1
ATOM 695 O O . THR A 1 88 ? -11.232 24.917 -21.666 1.00 45.59 88 THR A O 1
ATOM 698 N N . ALA A 1 89 ? -13.372 25.605 -21.521 1.00 43.38 89 ALA A N 1
ATOM 699 C CA . ALA A 1 89 ? -13.513 26.009 -22.905 1.00 43.38 89 ALA A CA 1
ATOM 700 C C . ALA A 1 89 ? -12.453 27.075 -23.202 1.00 43.38 89 ALA A C 1
ATOM 702 O O . ALA A 1 89 ? -12.474 28.166 -22.634 1.00 43.38 89 ALA A O 1
ATOM 703 N N . ALA A 1 90 ? -11.499 26.741 -24.068 1.00 45.09 90 ALA A N 1
ATOM 704 C CA . ALA A 1 90 ? -10.628 27.729 -24.668 1.00 45.09 90 ALA A CA 1
ATOM 705 C C . ALA A 1 90 ? -11.497 28.587 -25.593 1.00 45.09 90 ALA A C 1
ATOM 707 O O . ALA A 1 90 ? -11.792 28.201 -26.724 1.00 45.09 90 ALA A O 1
ATOM 708 N N . THR A 1 91 ? -11.949 29.735 -25.094 1.00 43.66 91 THR A N 1
ATOM 709 C CA . THR A 1 91 ? -12.483 30.803 -25.936 1.00 43.66 91 THR A CA 1
ATOM 710 C C . THR A 1 91 ? -11.322 31.338 -26.765 1.00 43.66 91 THR A C 1
ATOM 712 O O . THR A 1 91 ? -10.540 32.163 -26.299 1.00 43.66 91 THR A O 1
ATOM 715 N N . VAL A 1 92 ? -11.173 30.833 -27.988 1.00 45.72 92 VAL A N 1
ATOM 716 C CA . VAL A 1 92 ? -10.354 31.485 -29.008 1.00 45.72 92 VAL A CA 1
ATOM 717 C C . VAL A 1 92 ? -11.190 32.649 -29.533 1.00 45.72 92 VAL A C 1
ATOM 719 O O . VAL A 1 92 ? -12.155 32.435 -30.264 1.00 45.72 92 VAL A O 1
ATOM 722 N N . ALA A 1 93 ? -10.872 33.869 -29.103 1.00 41.16 93 ALA A N 1
ATOM 723 C CA . ALA A 1 93 ? -11.343 35.074 -29.774 1.00 41.16 93 ALA A CA 1
ATOM 724 C C . ALA A 1 93 ? -10.329 35.424 -30.872 1.00 41.16 93 ALA A C 1
ATOM 726 O O . ALA A 1 93 ? -9.131 35.525 -30.596 1.00 41.16 93 ALA A O 1
ATOM 727 N N . ALA A 1 94 ? -10.843 35.494 -32.100 1.00 38.50 94 ALA A N 1
ATOM 728 C CA . ALA A 1 94 ? -10.161 35.887 -33.330 1.00 38.50 94 ALA A CA 1
ATOM 729 C C . ALA A 1 94 ? -9.904 37.398 -33.401 1.00 38.50 94 ALA A C 1
ATOM 731 O O . ALA A 1 94 ? -10.638 38.151 -32.719 1.00 38.50 94 ALA A O 1
#

Radius of gyration: 16.46 Å; chains: 1; bounding box: 29×44×48 Å

Organism: Klebsiella pneumoniae (NCBI:txid573)

Foldseek 3Di:
DDDDADALVVVVVVLVVQCVVPNPVSQQADAEEAEHQDPVRLVNSVVSVVVVCVVSVHHYVYDYYYHDNDPDPPPPPDPPPPPDDPPPDPPPDD

Secondary structure (DSSP, 8-state):
-------HHHHHHHHHHHHHHH-HHHHHH-EEEEEES-HHHHHHHHHHHHHHHHHHT---SEEEEEE-SS------S-----PPPP--------